Protein AF-A0A7V2N2C8-F1 (afdb_monomer_lite)

Structure (mmCIF, N/CA/C/O backbone):
data_AF-A0A7V2N2C8-F1
#
_entry.id   AF-A0A7V2N2C8-F1
#
loop_
_atom_site.group_PDB
_atom_site.id
_atom_site.type_symbol
_atom_site.label_atom_id
_atom_site.label_alt_id
_atom_site.label_comp_id
_atom_site.label_asym_id
_atom_site.label_entity_id
_atom_site.label_seq_id
_atom_site.pdbx_PDB_ins_code
_atom_site.Cartn_x
_atom_site.Cartn_y
_atom_site.Cartn_z
_atom_site.occupancy
_atom_site.B_iso_or_equi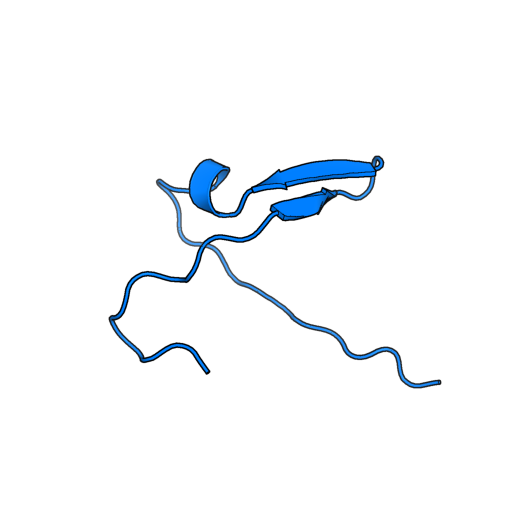v
_atom_site.auth_seq_id
_atom_site.auth_comp_id
_ato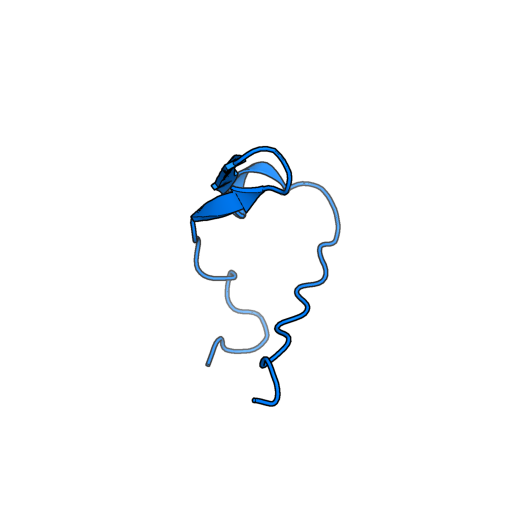m_site.auth_asym_id
_atom_site.auth_atom_id
_atom_site.pdbx_PDB_model_num
ATOM 1 N N . MET A 1 1 ? 4.455 0.766 11.768 1.00 71.69 1 MET A N 1
ATOM 2 C CA . MET A 1 1 ? 3.341 -0.199 11.618 1.00 71.69 1 MET A CA 1
ATOM 3 C C . MET A 1 1 ? 2.036 0.585 11.622 1.00 71.69 1 MET A C 1
ATOM 5 O O . MET A 1 1 ? 1.881 1.404 12.524 1.00 71.69 1 MET A O 1
ATOM 9 N N . PRO A 1 2 ? 1.142 0.419 10.633 1.00 82.94 2 PRO A N 1
ATOM 10 C CA . PRO A 1 2 ? -0.159 1.089 10.641 1.00 82.94 2 PRO A CA 1
ATOM 11 C C . PRO A 1 2 ? -1.011 0.631 11.836 1.00 82.94 2 PRO A C 1
ATOM 13 O O . PRO A 1 2 ? -0.937 -0.521 12.266 1.00 82.94 2 PRO A O 1
ATOM 16 N N . LYS A 1 3 ? -1.814 1.546 12.389 1.00 92.06 3 LYS A N 1
ATOM 17 C CA . LYS A 1 3 ? -2.721 1.272 13.513 1.00 92.06 3 LYS A CA 1
ATOM 18 C C . LYS A 1 3 ? -4.066 0.776 12.979 1.00 92.06 3 LYS A C 1
ATOM 20 O O . LYS A 1 3 ? -4.604 1.354 12.040 1.00 92.06 3 LYS A O 1
ATOM 25 N N . LYS A 1 4 ? -4.640 -0.262 13.596 1.00 93.38 4 LYS A N 1
ATOM 26 C CA . LYS A 1 4 ? -5.988 -0.745 13.243 1.00 93.38 4 LYS A CA 1
ATOM 27 C C . LYS A 1 4 ? -7.011 0.396 13.322 1.00 93.38 4 LYS A C 1
ATOM 29 O O . LYS A 1 4 ? -7.000 1.158 14.286 1.00 93.38 4 LYS A O 1
ATOM 34 N N . GLY A 1 5 ? -7.873 0.494 12.311 1.00 93.69 5 GLY A N 1
ATOM 35 C CA . GLY A 1 5 ? -8.883 1.550 12.181 1.00 93.69 5 GLY A CA 1
ATOM 36 C C . GLY A 1 5 ? -8.358 2.888 11.648 1.00 93.69 5 GLY A C 1
AT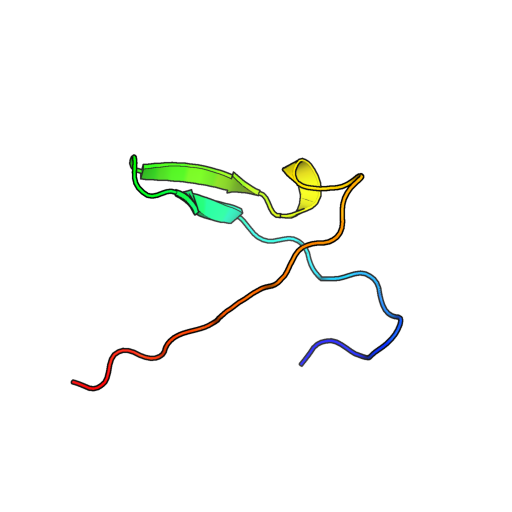OM 37 O O . GLY A 1 5 ? -9.165 3.732 11.274 1.00 93.69 5 GLY A O 1
ATOM 38 N N . ALA A 1 6 ? -7.038 3.091 11.570 1.00 95.06 6 ALA A N 1
ATOM 39 C CA . ALA A 1 6 ? -6.482 4.246 10.877 1.00 95.06 6 ALA A CA 1
ATOM 40 C C . ALA A 1 6 ? -6.532 4.031 9.358 1.00 95.06 6 ALA A C 1
ATOM 42 O O . ALA A 1 6 ? -6.401 2.902 8.878 1.00 95.06 6 ALA A O 1
ATOM 43 N N . THR A 1 7 ? -6.670 5.124 8.606 1.00 92.81 7 THR A N 1
ATOM 44 C CA . THR A 1 7 ? -6.509 5.112 7.149 1.00 92.81 7 THR A CA 1
ATOM 45 C C . THR A 1 7 ? -5.148 4.522 6.789 1.00 92.81 7 THR A C 1
ATOM 47 O O . THR A 1 7 ? -4.129 4.900 7.373 1.00 92.81 7 THR A O 1
ATOM 50 N N . ALA A 1 8 ? -5.126 3.590 5.835 1.00 93.56 8 ALA A N 1
ATOM 51 C CA . ALA A 1 8 ? -3.875 3.037 5.335 1.00 93.56 8 ALA A CA 1
ATOM 52 C C . ALA A 1 8 ? -3.015 4.160 4.716 1.00 93.56 8 ALA A C 1
ATOM 54 O O . ALA A 1 8 ? -3.561 4.987 3.979 1.00 93.56 8 ALA A O 1
ATOM 55 N N . PRO A 1 9 ? -1.702 4.219 5.012 1.00 94.50 9 PRO A N 1
ATOM 56 C CA . PRO A 1 9 ? -0.813 5.188 4.383 1.00 94.50 9 PRO A CA 1
ATOM 57 C C . PRO A 1 9 ? -0.758 4.934 2.879 1.00 94.50 9 PRO A C 1
ATOM 59 O O . PRO A 1 9 ? -0.763 3.780 2.447 1.00 94.50 9 PRO A O 1
ATOM 62 N N . ASP A 1 10 ? 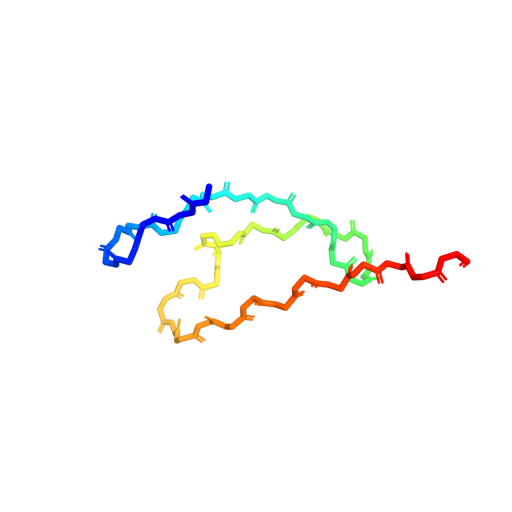-0.709 6.010 2.100 1.00 96.81 10 ASP A N 1
ATOM 63 C CA . ASP A 1 10 ? -0.595 5.889 0.652 1.00 96.81 10 ASP A CA 1
ATOM 64 C C . ASP A 1 10 ? 0.836 5.519 0.254 1.00 96.81 10 ASP A C 1
ATOM 66 O O . ASP A 1 10 ? 1.802 5.891 0.928 1.00 96.81 10 ASP A O 1
ATOM 70 N N . PHE A 1 11 ? 0.963 4.771 -0.834 1.00 96.12 11 PHE A N 1
ATOM 71 C CA . PHE A 1 11 ? 2.242 4.439 -1.447 1.00 96.12 11 PHE A CA 1
ATOM 72 C C . PHE A 1 11 ? 2.035 4.078 -2.915 1.00 96.12 11 PHE A C 1
ATOM 74 O O . PHE A 1 11 ? 0.966 3.602 -3.304 1.00 96.12 11 PHE A O 1
ATOM 81 N N . THR A 1 12 ? 3.093 4.255 -3.698 1.00 97.88 12 THR A N 1
ATOM 82 C CA . THR A 1 12 ? 3.144 3.866 -5.106 1.00 97.88 12 THR A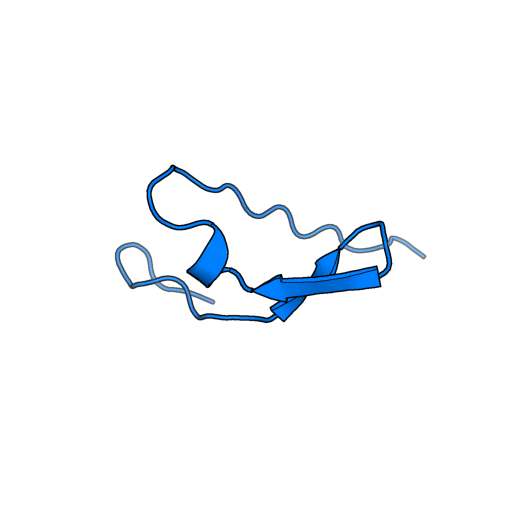 CA 1
ATOM 83 C C . THR A 1 12 ? 4.205 2.788 -5.276 1.00 97.88 12 THR A C 1
ATOM 85 O O . THR A 1 12 ? 5.328 2.935 -4.790 1.00 97.88 12 THR A O 1
ATOM 88 N N . LEU A 1 13 ? 3.849 1.695 -5.947 1.00 96.50 13 LEU A N 1
ATOM 89 C CA . LEU A 1 13 ? 4.755 0.600 -6.299 1.00 96.50 13 LEU A CA 1
ATOM 90 C C . LEU A 1 13 ? 4.646 0.304 -7.798 1.00 96.50 13 LEU A C 1
ATOM 92 O O . LEU A 1 13 ? 3.598 0.569 -8.389 1.00 96.50 13 LEU A O 1
ATOM 96 N N . PRO A 1 14 ? 5.694 -0.256 -8.420 1.00 97.25 14 PRO A N 1
ATOM 97 C CA . PRO A 1 14 ? 5.575 -0.771 -9.773 1.00 97.25 14 PRO A CA 1
ATOM 98 C C . PRO A 1 14 ? 4.634 -1.983 -9.802 1.00 97.25 14 PRO A C 1
ATOM 100 O O . PRO A 1 14 ? 4.751 -2.901 -8.985 1.00 97.25 14 PRO A O 1
ATOM 103 N N . ALA A 1 15 ? 3.715 -1.989 -10.761 1.00 95.69 15 ALA A N 1
ATOM 104 C CA . ALA A 1 15 ? 2.948 -3.162 -11.147 1.00 95.69 15 ALA A CA 1
ATOM 105 C C . ALA A 1 15 ? 3.822 -4.159 -11.931 1.00 95.69 15 ALA A C 1
ATOM 107 O O . ALA A 1 15 ? 4.992 -3.907 -12.226 1.00 95.69 15 ALA A O 1
ATOM 108 N N . VAL A 1 16 ? 3.246 -5.314 -12.278 1.00 93.44 16 VAL A N 1
ATOM 109 C CA . VAL A 1 16 ? 3.942 -6.384 -13.022 1.00 93.44 16 VAL A CA 1
ATOM 110 C C . VAL A 1 16 ? 4.458 -5.901 -14.383 1.00 93.44 16 VAL A C 1
ATOM 112 O O . VAL A 1 16 ? 5.502 -6.355 -14.840 1.00 93.44 16 VAL A O 1
ATOM 115 N N . ASP A 1 17 ? 3.756 -4.960 -15.010 1.00 97.25 17 ASP A N 1
ATOM 116 C CA . ASP A 1 17 ? 4.138 -4.330 -16.278 1.00 97.25 17 ASP A CA 1
ATOM 117 C C . ASP A 1 17 ? 5.074 -3.115 -16.106 1.00 97.25 17 ASP A C 1
ATOM 119 O O . ASP A 1 17 ? 5.415 -2.449 -17.081 1.00 97.25 17 ASP A O 1
ATOM 123 N N . GLY A 1 18 ? 5.499 -2.817 -14.873 1.00 97.00 18 GLY A N 1
ATOM 124 C CA . GLY A 1 18 ? 6.356 -1.682 -14.537 1.00 97.00 18 GLY A CA 1
ATOM 125 C C . GLY A 1 18 ? 5.630 -0.339 -14.430 1.00 97.00 18 GLY A C 1
ATOM 126 O O . GLY A 1 18 ? 6.266 0.654 -14.072 1.00 97.00 18 GLY A O 1
ATOM 127 N N . SER A 1 19 ? 4.321 -0.280 -14.697 1.00 98.31 19 SER A N 1
ATOM 128 C CA . SER A 1 19 ? 3.540 0.944 -14.510 1.00 98.31 19 SER A CA 1
ATOM 129 C C . SER A 1 19 ? 3.431 1.314 -13.022 1.00 98.31 19 SER A C 1
ATOM 131 O O . SER A 1 19 ? 3.425 0.430 -12.160 1.00 98.31 19 SER A O 1
ATOM 133 N N . PRO A 1 20 ? 3.378 2.610 -12.674 1.00 98.38 20 PRO A N 1
ATOM 134 C CA . PRO A 1 20 ? 3.148 3.018 -11.296 1.00 98.38 20 PRO A CA 1
ATOM 135 C C . PRO A 1 20 ? 1.701 2.712 -10.890 1.00 98.38 20 PRO A C 1
ATOM 137 O O . PRO A 1 20 ? 0.768 3.109 -11.582 1.00 98.38 20 PRO A O 1
ATOM 140 N N . LEU A 1 21 ? 1.524 2.055 -9.745 1.00 97.50 21 LEU A N 1
ATOM 141 C CA . LEU A 1 21 ? 0.224 1.804 -9.125 1.00 97.50 21 LEU A CA 1
ATOM 142 C C . LEU A 1 21 ? 0.204 2.403 -7.719 1.00 97.50 21 LEU A C 1
ATOM 144 O O . LEU A 1 21 ? 1.024 2.031 -6.871 1.00 97.50 21 LEU A O 1
ATOM 148 N N . THR A 1 22 ? -0.745 3.300 -7.457 1.00 97.94 22 THR A N 1
ATOM 149 C CA . THR A 1 22 ? -0.914 3.940 -6.143 1.00 97.94 22 THR A CA 1
ATOM 150 C C . THR A 1 22 ? -2.030 3.263 -5.352 1.00 97.94 22 THR A C 1
ATOM 152 O O . THR A 1 22 ? -3.105 2.996 -5.888 1.00 97.94 22 THR A O 1
ATOM 155 N N . LEU A 1 23 ? -1.829 3.006 -4.053 1.00 96.69 23 LEU A N 1
ATOM 156 C CA . LEU A 1 23 ? -2.839 2.333 -3.221 1.00 96.69 23 LEU A CA 1
ATOM 157 C C . LEU A 1 23 ? -4.195 3.061 -3.244 1.00 96.69 23 LEU A C 1
ATOM 159 O O . LEU A 1 23 ? -5.249 2.418 -3.243 1.00 96.69 23 LEU A O 1
ATOM 163 N N . SER A 1 24 ? -4.188 4.394 -3.270 1.00 97.06 24 SER A N 1
ATOM 164 C CA . SER A 1 24 ? -5.409 5.199 -3.323 1.00 97.06 24 SER A CA 1
ATOM 165 C C . SER A 1 24 ? -6.253 5.007 -4.590 1.00 97.06 24 SER A C 1
ATOM 167 O O . SER A 1 24 ? -7.470 5.198 -4.517 1.00 97.06 24 SER A O 1
ATOM 169 N N . GLU A 1 25 ? -5.669 4.542 -5.697 1.00 97.62 25 GLU A N 1
ATOM 170 C CA . GLU A 1 25 ? -6.381 4.231 -6.948 1.00 97.62 25 GLU A CA 1
ATOM 171 C C . GLU A 1 25 ? -7.275 2.984 -6.817 1.00 97.62 25 GLU A C 1
ATOM 173 O O . GLU A 1 25 ? -8.254 2.834 -7.544 1.00 97.62 25 GLU A O 1
ATOM 178 N N . LEU A 1 26 ? -6.992 2.104 -5.847 1.00 96.44 26 LEU A N 1
ATOM 179 C CA . LEU A 1 26 ? -7.736 0.859 -5.609 1.00 96.44 26 LEU A CA 1
ATOM 180 C C . LEU A 1 26 ? -8.889 1.006 -4.601 1.00 96.44 26 LEU A C 1
ATOM 182 O O . LEU A 1 26 ? -9.506 0.012 -4.207 1.00 96.44 26 LEU A O 1
ATOM 186 N N . ARG A 1 27 ? -9.189 2.230 -4.150 1.00 94.56 27 ARG A N 1
ATOM 187 C CA . ARG A 1 27 ? -10.284 2.499 -3.204 1.00 94.56 27 ARG A CA 1
ATOM 188 C C . ARG A 1 27 ? -11.655 2.146 -3.800 1.00 94.56 27 ARG A C 1
ATOM 190 O O . ARG A 1 27 ? -11.828 1.984 -5.003 1.00 94.56 27 ARG A O 1
ATOM 197 N N . GLY A 1 28 ? -12.654 2.019 -2.925 1.00 95.69 28 GLY A N 1
ATOM 198 C CA . GLY A 1 28 ? -14.020 1.622 -3.297 1.00 95.69 28 GLY A CA 1
ATOM 199 C C . GLY A 1 28 ? -14.272 0.112 -3.255 1.00 95.69 28 GLY A C 1
ATOM 200 O O . GLY A 1 28 ? -15.394 -0.326 -3.491 1.00 95.69 28 GLY A O 1
ATOM 201 N N . ARG A 1 29 ? -13.257 -0.689 -2.908 1.00 95.62 29 ARG A N 1
ATOM 202 C CA . ARG A 1 29 ? -13.367 -2.132 -2.656 1.00 95.62 29 ARG A CA 1
ATOM 203 C C . ARG A 1 29 ? -12.418 -2.566 -1.528 1.00 95.62 29 ARG A C 1
ATOM 205 O O . ARG A 1 29 ? -11.454 -1.849 -1.257 1.00 95.62 29 ARG A O 1
ATOM 212 N N . PRO A 1 30 ? -12.655 -3.712 -0.865 1.00 96.06 30 PRO A N 1
ATOM 213 C CA . PRO A 1 30 ? -11.678 -4.292 0.054 1.00 96.06 30 PRO A CA 1
ATOM 214 C C . PRO A 1 30 ? -10.367 -4.635 -0.668 1.00 96.06 30 PRO A C 1
ATOM 216 O O . PRO A 1 30 ? -10.391 -5.180 -1.770 1.00 96.06 30 PRO A O 1
ATOM 219 N N . VAL A 1 31 ? -9.230 -4.343 -0.032 1.00 95.50 31 VAL A N 1
ATOM 220 C CA . VAL A 1 31 ? -7.881 -4.604 -0.561 1.00 95.50 31 VAL 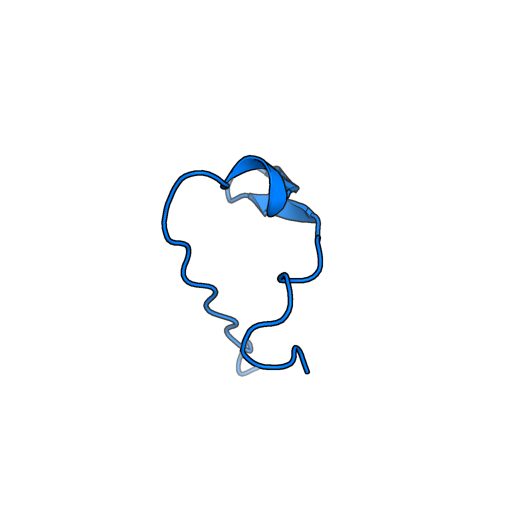A CA 1
ATOM 221 C C . VAL A 1 31 ? -7.066 -5.359 0.489 1.00 95.50 31 VAL A C 1
ATOM 223 O O . VAL A 1 31 ? -7.055 -4.971 1.658 1.00 95.50 31 VAL A O 1
ATOM 226 N N . LEU A 1 32 ? -6.372 -6.424 0.076 1.00 95.25 32 LEU A N 1
ATOM 227 C CA . LEU A 1 32 ? -5.440 -7.189 0.909 1.00 95.25 32 LEU A CA 1
ATOM 228 C C . LEU A 1 32 ? -4.004 -6.924 0.447 1.00 95.25 32 LEU A C 1
ATOM 230 O O . LEU A 1 32 ? -3.685 -7.124 -0.721 1.00 95.25 32 LEU A O 1
ATOM 234 N N . LEU A 1 33 ? -3.137 -6.505 1.370 1.00 93.25 33 LEU A N 1
ATOM 235 C CA . LEU A 1 33 ? -1.712 -6.304 1.109 1.00 93.25 33 LEU A CA 1
ATOM 236 C C . LEU A 1 33 ? -0.911 -7.499 1.625 1.00 93.25 33 LEU A C 1
ATOM 238 O O . LEU A 1 33 ? -0.974 -7.823 2.811 1.00 93.25 33 LEU A O 1
ATOM 242 N N . ILE A 1 34 ? -0.134 -8.121 0.739 1.00 93.31 34 ILE A N 1
ATOM 243 C CA . ILE A 1 34 ? 0.767 -9.227 1.070 1.00 93.31 34 ILE A CA 1
ATOM 244 C C . ILE A 1 34 ? 2.197 -8.750 0.822 1.00 93.31 34 ILE A C 1
ATOM 246 O O . ILE A 1 34 ? 2.594 -8.521 -0.316 1.00 93.31 34 ILE A O 1
ATOM 250 N N . PHE A 1 35 ? 2.974 -8.601 1.894 1.00 89.50 35 PHE A N 1
ATOM 251 C CA . PHE A 1 35 ? 4.396 -8.277 1.814 1.00 89.50 35 PHE A CA 1
ATOM 252 C C . PHE A 1 35 ? 5.208 -9.562 1.950 1.00 89.50 35 PHE A C 1
ATOM 254 O O . PHE A 1 35 ? 5.270 -10.153 3.028 1.00 89.50 35 PHE A O 1
ATOM 261 N N . LEU A 1 36 ? 5.827 -9.995 0.856 1.00 88.56 36 LEU A N 1
ATOM 262 C CA . LEU A 1 36 ? 6.725 -11.143 0.841 1.00 88.56 36 LEU A CA 1
ATOM 263 C C . LEU A 1 36 ? 8.159 -10.644 1.011 1.00 88.56 36 LEU A C 1
ATOM 265 O O . LEU A 1 36 ? 8.591 -9.724 0.319 1.00 88.56 36 LEU A O 1
ATOM 269 N N . ARG A 1 37 ? 8.911 -11.245 1.933 1.00 86.94 37 ARG A N 1
ATOM 270 C CA . ARG A 1 37 ? 10.362 -11.062 1.975 1.00 86.94 37 ARG A CA 1
ATOM 271 C C . ARG A 1 37 ? 10.976 -12.107 1.053 1.00 86.94 37 ARG A C 1
ATOM 273 O O . ARG A 1 37 ? 10.665 -13.286 1.194 1.00 86.94 37 ARG A O 1
ATOM 280 N N . HIS A 1 38 ? 11.850 -11.691 0.143 1.00 80.81 38 HIS A N 1
ATOM 281 C CA . HIS A 1 38 ? 12.686 -12.648 -0.571 1.00 80.81 38 HIS A CA 1
ATOM 282 C C . HIS A 1 38 ? 13.616 -13.326 0.447 1.00 80.81 38 HIS A C 1
ATOM 284 O O . HIS A 1 38 ? 14.359 -12.641 1.153 1.00 80.81 38 HIS A O 1
ATOM 290 N N . LEU A 1 39 ? 13.548 -14.652 0.557 1.00 65.12 39 LEU A N 1
ATOM 291 C CA . LEU A 1 39 ? 14.569 -15.442 1.242 1.00 65.12 39 LEU A CA 1
ATOM 292 C C . LEU A 1 39 ? 15.711 -15.594 0.241 1.00 65.12 39 LEU A C 1
ATOM 294 O O . LEU A 1 39 ? 15.541 -16.253 -0.781 1.00 65.12 39 LEU A O 1
ATOM 298 N N . GLY A 1 40 ? 16.788 -14.837 0.451 1.00 53.56 40 GLY A N 1
ATOM 299 C CA . GLY A 1 40 ? 18.049 -15.085 -0.249 1.00 53.56 40 GLY A CA 1
ATOM 300 C C . GLY A 1 40 ? 18.622 -16.441 0.131 1.00 53.56 40 GLY A C 1
ATOM 301 O O . GLY A 1 40 ? 18.329 -16.894 1.262 1.00 53.56 40 GLY A O 1
#

Sequence (40 aa):
MPKKGATAPDFTLPAVDGSPLTLSELRGRPVLLIFLRHLG

pLDDT: mean 92.03, std 9.22, range [53.56, 98.38]

Secondary structure (DSSP, 8-state):
-PPTTSPPPP-EEE-TTS-EEEGGGGTTS------PPP--

Foldseek 3Di:
DDDPPDDDDKDWDQDPVRDIDIPVVPPPDDDDDDDDDDDD

Radius of gyration: 12.2 Å; chains: 1; bounding box: 32×21×30 Å